Protein AF-A0A2S7XSX7-F1 (afdb_monomer_lite)

pLDDT: mean 82.22, std 13.76, range [31.39, 95.31]

Radius of gyration: 22.22 Å; chains: 1; bounding box: 76×29×59 Å

Organism: NCBI:txid61644

Sequence (148 aa):
MAIVIDDESTNLAINPLDTPTTVFKNDLARRSENRQLLLNWIRSSLKEGIDYGSIPTKRGPSKPSLFKPGAEKICGMLGITVHFPSLKETEQAFLQGLIPEYVMVRCELKNIHGQTLADGVGARSLKQDYGDINKFKMAEKSAILIPY

Secondary structure (DSSP, 8-state):
-------------SSGGGS-HHHHHHHHHHHHHHHHHHHHHHHHH--BTTTEE--EETTEEPPPEE-HHHHHHHHHHTTPEEE-TTHHHHHHHHHTT---SEEEEEEEEE-TTS-EEEEEEEEEEGGGGTT-GGGHHHHHHHHHH-B-

Structure (mmCIF, N/CA/C/O backbone):
data_AF-A0A2S7XSX7-F1
#
_entry.id   AF-A0A2S7XSX7-F1
#
loop_
_atom_site.group_PDB
_atom_site.id
_atom_site.type_symbol
_atom_site.label_atom_id
_atom_site.label_alt_id
_atom_site.label_comp_id
_atom_site.label_asym_id
_atom_site.label_entity_id
_atom_site.label_seq_id
_atom_site.pdbx_PDB_ins_code
_atom_site.Cartn_x
_atom_site.Cartn_y
_atom_site.Cartn_z
_atom_site.occupancy
_atom_site.B_iso_or_equiv
_atom_site.auth_seq_id
_atom_site.auth_comp_id
_atom_site.auth_asym_id
_atom_site.auth_atom_id
_atom_site.pdbx_PDB_model_num
ATOM 1 N N . MET A 1 1 ? 48.267 -3.851 -31.882 1.00 39.88 1 MET A N 1
ATOM 2 C CA . MET A 1 1 ? 47.511 -3.823 -30.616 1.00 39.88 1 MET A CA 1
ATOM 3 C C . MET A 1 1 ? 47.201 -2.369 -30.308 1.00 39.88 1 MET A C 1
ATOM 5 O O . MET A 1 1 ? 48.105 -1.636 -29.943 1.00 39.88 1 MET A O 1
ATOM 9 N N . ALA A 1 2 ? 45.969 -1.942 -30.561 1.00 31.39 2 ALA A N 1
ATOM 10 C CA . ALA A 1 2 ? 45.411 -0.694 -30.054 1.00 31.39 2 ALA A CA 1
ATOM 11 C C . ALA A 1 2 ? 43.935 -1.001 -29.805 1.00 31.39 2 ALA A C 1
ATOM 13 O O . ALA A 1 2 ? 43.183 -1.258 -30.742 1.00 31.39 2 ALA A O 1
ATOM 14 N N . ILE A 1 3 ? 43.593 -1.153 -28.531 1.00 37.28 3 ILE A N 1
ATOM 15 C CA . ILE A 1 3 ? 42.233 -1.405 -28.076 1.00 37.28 3 ILE A CA 1
ATOM 16 C C . ILE A 1 3 ? 41.525 -0.056 -28.149 1.00 37.28 3 ILE A C 1
ATOM 18 O O . ILE A 1 3 ? 41.973 0.907 -27.530 1.00 37.28 3 ILE A O 1
ATOM 22 N N . VAL A 1 4 ? 40.473 0.004 -28.961 1.00 41.69 4 VAL A N 1
ATOM 23 C CA . VAL A 1 4 ? 39.520 1.111 -28.997 1.00 41.69 4 VAL A CA 1
ATOM 24 C C . VAL A 1 4 ? 38.831 1.134 -27.637 1.00 41.69 4 VAL A C 1
ATOM 26 O O . VAL A 1 4 ? 38.149 0.179 -27.272 1.00 41.69 4 VAL A O 1
ATOM 29 N N . ILE A 1 5 ? 39.080 2.185 -26.863 1.00 39.47 5 ILE A N 1
ATOM 30 C CA . ILE A 1 5 ? 38.284 2.509 -25.684 1.00 39.47 5 ILE A CA 1
ATOM 31 C C . ILE A 1 5 ? 37.315 3.581 -26.171 1.00 39.47 5 ILE A C 1
ATOM 33 O O . ILE A 1 5 ? 37.654 4.762 -26.184 1.00 39.47 5 ILE A O 1
ATOM 37 N N . ASP A 1 6 ? 36.159 3.146 -26.672 1.00 38.78 6 ASP A N 1
ATOM 38 C CA . ASP A 1 6 ? 35.027 4.041 -26.887 1.00 38.78 6 ASP A CA 1
ATOM 39 C C . ASP A 1 6 ? 34.529 4.453 -25.500 1.00 38.78 6 ASP A C 1
ATOM 41 O O . ASP A 1 6 ? 33.853 3.701 -24.798 1.00 38.78 6 ASP A O 1
ATOM 45 N N . ASP A 1 7 ? 34.965 5.634 -25.075 1.00 42.84 7 ASP A N 1
ATOM 46 C CA . ASP A 1 7 ? 34.511 6.312 -23.869 1.00 42.84 7 ASP A CA 1
ATOM 47 C C . ASP A 1 7 ? 33.078 6.818 -24.111 1.00 42.84 7 ASP A C 1
ATOM 49 O O . ASP A 1 7 ? 32.836 7.999 -24.374 1.00 42.84 7 ASP A O 1
ATOM 53 N N . GLU A 1 8 ? 32.100 5.904 -24.076 1.00 43.41 8 GLU A N 1
ATOM 54 C CA . GLU A 1 8 ? 30.691 6.247 -23.861 1.00 43.41 8 GLU A CA 1
ATOM 55 C C . GLU A 1 8 ? 30.552 6.757 -22.425 1.00 43.41 8 GLU A C 1
ATOM 57 O O . GLU A 1 8 ? 30.084 6.076 -21.511 1.00 43.41 8 GLU A O 1
ATOM 62 N N . SER A 1 9 ? 31.006 7.994 -22.229 1.00 45.56 9 SER A N 1
ATOM 63 C CA . SER A 1 9 ? 30.703 8.786 -21.052 1.00 45.56 9 SER A CA 1
ATOM 64 C C . SER A 1 9 ? 29.193 8.729 -20.824 1.00 45.56 9 SER A C 1
ATOM 66 O O . SER A 1 9 ? 28.385 9.254 -21.592 1.00 45.56 9 SER A O 1
ATOM 68 N N . THR A 1 10 ? 28.806 8.017 -19.768 1.00 49.22 10 THR A N 1
ATOM 69 C CA . THR A 1 10 ? 27.439 7.908 -19.276 1.00 49.22 10 THR A CA 1
ATOM 70 C C . THR A 1 10 ? 27.001 9.280 -18.786 1.00 49.22 10 THR A C 1
ATOM 72 O O . THR A 1 10 ? 27.025 9.574 -17.591 1.00 49.22 10 THR A O 1
ATOM 75 N N . ASN A 1 11 ? 26.627 10.153 -19.716 1.00 50.50 11 ASN A N 1
ATOM 76 C CA . ASN A 1 11 ? 25.899 11.361 -19.405 1.00 50.50 11 ASN A CA 1
ATOM 77 C C . ASN A 1 11 ? 24.492 10.903 -19.019 1.00 50.50 11 ASN A C 1
ATOM 79 O O . ASN A 1 11 ? 23.621 10.706 -19.867 1.00 50.50 11 ASN A O 1
ATOM 83 N N . LEU A 1 12 ? 24.320 10.594 -17.731 1.00 59.03 12 LEU A N 1
ATOM 84 C CA . LEU A 1 12 ? 23.029 10.319 -17.120 1.00 59.03 12 LEU A CA 1
ATOM 85 C C . LEU A 1 12 ? 22.195 11.584 -17.300 1.00 59.03 12 LEU A C 1
ATOM 87 O O . LEU A 1 12 ? 22.274 12.500 -16.485 1.00 59.03 12 LEU A O 1
ATOM 91 N N . ALA A 1 13 ? 21.458 11.653 -18.409 1.00 60.28 13 ALA A N 1
ATOM 92 C CA . ALA A 1 13 ? 20.582 12.768 -18.705 1.00 60.28 13 ALA A CA 1
ATOM 93 C C . ALA A 1 13 ? 19.671 12.985 -17.493 1.00 60.28 13 ALA A C 1
ATOM 95 O O . ALA A 1 13 ? 18.865 12.122 -17.139 1.00 60.28 13 ALA A O 1
ATOM 96 N N . ILE A 1 14 ? 19.859 14.122 -16.821 1.00 69.44 14 ILE A N 1
ATOM 97 C CA . ILE A 1 14 ? 19.126 14.482 -15.602 1.00 69.44 14 ILE A CA 1
ATOM 98 C C . ILE A 1 14 ? 17.635 14.614 -15.936 1.00 69.44 14 ILE A C 1
ATOM 100 O O . ILE A 1 14 ? 16.778 14.262 -15.124 1.00 69.44 14 ILE A O 1
ATOM 104 N N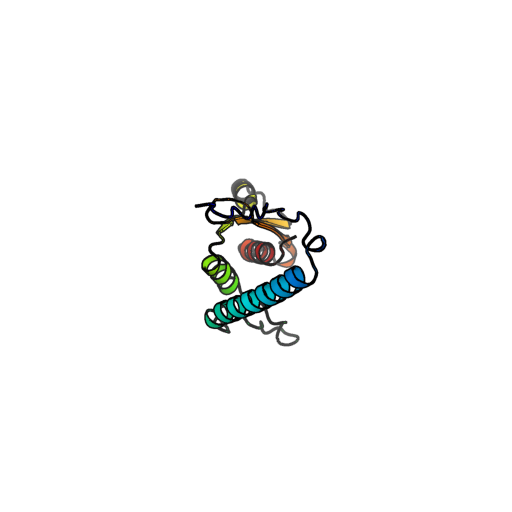 . ASN A 1 15 ? 17.327 15.063 -17.157 1.00 79.06 15 ASN A N 1
ATOM 105 C CA . ASN A 1 15 ? 15.986 15.083 -17.709 1.00 79.06 15 ASN A CA 1
ATOM 106 C C . ASN A 1 15 ? 15.879 14.112 -18.900 1.00 79.06 15 ASN A C 1
ATOM 108 O O . ASN A 1 15 ? 16.689 14.177 -19.827 1.00 79.06 15 ASN A O 1
ATOM 112 N N . PRO A 1 16 ? 14.855 13.240 -18.944 1.00 77.00 16 PRO A N 1
ATOM 113 C CA . PRO A 1 16 ? 14.629 12.355 -20.086 1.00 77.00 16 PRO A CA 1
ATOM 114 C C . PRO A 1 16 ? 14.449 13.092 -21.427 1.00 77.00 16 PRO A C 1
ATOM 116 O O . PRO A 1 16 ? 14.680 12.489 -22.474 1.00 77.00 16 PRO A O 1
ATOM 119 N N . LEU A 1 17 ? 14.070 14.375 -21.418 1.00 85.00 17 LEU A N 1
ATOM 120 C CA . LEU A 1 17 ? 13.907 15.195 -22.625 1.00 85.00 17 LEU A CA 1
ATOM 121 C C . LEU A 1 17 ? 15.225 15.687 -23.238 1.00 85.00 17 LEU A C 1
ATOM 123 O O . LEU A 1 17 ? 15.216 16.118 -24.388 1.00 85.00 17 LEU A O 1
ATOM 127 N N . ASP A 1 18 ? 16.343 15.585 -22.517 1.00 85.81 18 ASP A N 1
ATOM 128 C CA . ASP A 1 18 ? 17.664 15.975 -23.031 1.00 85.81 18 ASP A CA 1
ATOM 129 C C . ASP A 1 18 ? 18.289 14.873 -23.908 1.00 85.81 18 ASP A C 1
ATOM 131 O O . ASP A 1 18 ? 19.342 15.060 -24.519 1.00 85.81 18 ASP A O 1
ATOM 135 N N . THR A 1 19 ? 17.650 13.701 -23.975 1.00 86.25 19 THR A N 1
ATOM 136 C CA . THR A 1 19 ? 18.131 12.564 -24.765 1.00 86.25 19 THR A CA 1
ATOM 137 C C . THR A 1 19 ? 17.742 12.688 -26.245 1.00 86.25 19 THR A C 1
ATOM 139 O O . THR A 1 19 ? 16.679 13.225 -26.570 1.00 86.25 19 THR A O 1
ATOM 142 N N . PRO A 1 20 ? 18.557 12.158 -27.180 1.00 90.00 20 PRO A N 1
ATOM 143 C CA . PRO A 1 20 ? 18.186 12.096 -28.589 1.00 90.00 20 PRO A CA 1
ATOM 144 C C . PRO A 1 20 ? 16.838 11.396 -28.796 1.00 90.00 20 PRO A C 1
ATOM 146 O O . PRO A 1 20 ? 16.531 10.392 -28.151 1.00 90.00 20 PRO A O 1
ATOM 149 N N . THR A 1 21 ? 16.049 11.881 -29.756 1.00 89.31 21 THR A N 1
ATOM 150 C CA . THR A 1 21 ? 14.674 11.407 -30.003 1.00 89.31 21 THR A CA 1
ATOM 151 C C . THR A 1 21 ? 14.579 9.905 -30.283 1.00 89.31 21 THR A C 1
ATOM 153 O O . THR A 1 21 ? 13.578 9.274 -29.943 1.00 89.31 21 THR A O 1
ATOM 156 N N . THR A 1 22 ? 15.621 9.312 -30.867 1.00 88.94 22 THR A N 1
ATOM 157 C CA . THR A 1 22 ? 15.727 7.868 -31.109 1.00 88.94 22 THR A CA 1
ATOM 158 C C . THR A 1 22 ? 15.831 7.076 -29.805 1.00 88.94 22 THR A C 1
ATOM 160 O O . THR A 1 22 ? 15.071 6.127 -29.605 1.00 88.94 22 THR A O 1
ATOM 163 N N . VAL A 1 23 ? 16.713 7.498 -28.894 1.00 88.38 23 VAL A N 1
ATOM 164 C CA . VAL A 1 23 ? 16.896 6.894 -27.565 1.00 88.38 23 VAL A CA 1
ATOM 165 C C . VAL A 1 23 ? 15.627 7.065 -26.737 1.00 88.38 23 VAL A C 1
ATOM 167 O O . VAL A 1 23 ? 15.100 6.084 -26.218 1.00 88.38 23 VAL A O 1
ATOM 170 N N . PHE A 1 24 ? 15.065 8.276 -26.708 1.00 88.69 24 PHE A N 1
ATOM 171 C CA . PHE A 1 24 ? 13.825 8.573 -25.993 1.00 88.69 24 PHE A CA 1
ATOM 172 C C . PHE A 1 24 ? 12.653 7.693 -26.457 1.00 88.69 24 PHE A C 1
ATOM 174 O O . PHE A 1 24 ? 11.922 7.128 -25.640 1.00 88.69 24 PHE A O 1
ATOM 181 N N . LYS A 1 25 ? 12.488 7.514 -27.775 1.00 91.00 25 LYS A N 1
ATOM 182 C CA . LYS A 1 25 ? 11.433 6.664 -28.345 1.00 91.00 25 LYS A CA 1
ATOM 183 C C . LYS A 1 25 ? 11.594 5.196 -27.937 1.00 91.00 25 LYS A C 1
ATOM 185 O O . LYS A 1 25 ? 10.603 4.562 -27.569 1.00 91.00 25 LYS A O 1
ATOM 190 N N . ASN A 1 26 ? 12.817 4.668 -27.974 1.00 90.38 26 ASN A N 1
ATOM 191 C CA . ASN A 1 26 ? 13.103 3.294 -27.553 1.00 90.38 26 ASN A CA 1
ATOM 192 C C . ASN A 1 26 ? 12.835 3.098 -26.054 1.00 90.38 26 ASN A C 1
ATOM 194 O O . ASN A 1 26 ? 12.226 2.108 -25.646 1.00 90.38 26 ASN A O 1
ATOM 198 N N . ASP A 1 27 ? 13.213 4.079 -25.238 1.00 89.25 27 ASP A N 1
ATOM 199 C CA . ASP A 1 27 ? 12.968 4.089 -23.800 1.00 89.25 27 ASP A CA 1
ATOM 200 C C . ASP A 1 27 ? 11.475 4.093 -23.449 1.00 89.25 27 ASP A C 1
ATOM 202 O O . ASP A 1 27 ? 11.051 3.386 -22.527 1.00 89.25 27 ASP A O 1
ATOM 206 N N . LEU A 1 28 ? 10.666 4.867 -24.178 1.00 91.06 28 LEU A N 1
ATOM 207 C CA . LEU A 1 28 ? 9.210 4.867 -24.032 1.00 91.06 28 LEU A CA 1
ATOM 208 C C . LEU A 1 28 ? 8.603 3.515 -24.416 1.00 91.06 28 LEU A C 1
ATOM 210 O O . LEU A 1 28 ? 7.763 2.998 -23.676 1.00 91.06 28 LEU A O 1
ATOM 214 N N . ALA A 1 29 ? 9.042 2.925 -25.531 1.00 92.44 29 ALA A N 1
ATOM 215 C CA . ALA A 1 29 ? 8.572 1.614 -25.973 1.00 92.44 29 ALA A CA 1
ATOM 216 C C . ALA A 1 29 ? 8.865 0.536 -24.917 1.00 92.44 29 ALA A C 1
ATOM 218 O O . ALA A 1 29 ? 7.946 -0.153 -24.471 1.00 92.44 29 ALA A O 1
ATOM 219 N N . ARG A 1 30 ? 10.108 0.484 -24.419 1.00 93.19 30 ARG A N 1
ATOM 220 C CA . ARG A 1 30 ? 10.524 -0.431 -23.346 1.00 93.19 30 ARG A CA 1
ATOM 221 C C . ARG A 1 30 ? 9.702 -0.233 -22.071 1.00 93.19 30 ARG A C 1
ATOM 223 O O . ARG A 1 30 ? 9.254 -1.203 -21.467 1.00 93.19 30 ARG A O 1
ATOM 230 N N . ARG A 1 31 ? 9.477 1.016 -21.638 1.00 92.38 31 ARG A N 1
ATOM 231 C CA . ARG A 1 31 ? 8.646 1.309 -20.451 1.00 92.38 31 ARG A CA 1
ATOM 232 C C . ARG A 1 31 ? 7.202 0.841 -20.637 1.00 92.38 31 ARG A C 1
ATOM 234 O O . ARG A 1 31 ? 6.619 0.307 -19.696 1.00 92.38 31 ARG A O 1
ATOM 241 N N . SER A 1 32 ? 6.639 1.028 -21.829 1.00 93.88 32 SER A N 1
ATOM 242 C CA . SER A 1 32 ? 5.284 0.579 -22.156 1.00 93.88 32 SER A CA 1
ATOM 243 C C . SER A 1 32 ? 5.163 -0.946 -22.089 1.00 93.88 32 SER A C 1
ATOM 245 O O . SER A 1 32 ? 4.261 -1.461 -21.427 1.00 93.88 32 SER A O 1
ATOM 247 N N . GLU A 1 33 ? 6.106 -1.665 -22.700 1.00 95.31 33 GLU A N 1
ATOM 248 C CA . GLU A 1 33 ? 6.144 -3.130 -22.701 1.00 95.31 33 GLU A CA 1
ATOM 249 C C . GLU A 1 33 ? 6.336 -3.695 -21.287 1.00 95.31 33 GLU A C 1
ATOM 251 O O . GLU A 1 33 ? 5.530 -4.507 -20.828 1.00 95.31 33 GLU A O 1
ATOM 256 N N . ASN A 1 34 ? 7.320 -3.183 -20.541 1.00 93.69 34 ASN A N 1
ATOM 257 C CA . ASN A 1 34 ? 7.558 -3.578 -19.151 1.00 93.69 34 ASN A CA 1
ATOM 258 C C . ASN A 1 34 ? 6.318 -3.352 -18.281 1.00 93.69 34 ASN A C 1
ATOM 260 O O . ASN A 1 34 ? 5.945 -4.211 -17.480 1.00 93.69 34 ASN A O 1
ATOM 264 N N . ARG A 1 35 ? 5.641 -2.209 -18.453 1.00 92.56 35 ARG A N 1
ATOM 265 C CA . ARG A 1 35 ? 4.398 -1.913 -17.737 1.00 92.56 35 ARG A CA 1
ATOM 266 C C . ARG A 1 35 ? 3.299 -2.909 -18.096 1.00 92.56 35 ARG A C 1
ATOM 268 O O . ARG A 1 35 ? 2.548 -3.318 -17.215 1.00 92.56 35 ARG A O 1
ATOM 275 N N . GLN A 1 36 ? 3.179 -3.297 -19.361 1.00 94.50 36 GLN A N 1
ATOM 276 C CA . GLN A 1 36 ? 2.164 -4.252 -19.795 1.00 94.50 36 GLN A CA 1
ATOM 277 C C . GLN A 1 36 ? 2.413 -5.650 -19.219 1.00 94.50 36 GLN A C 1
ATOM 279 O O . GLN A 1 36 ? 1.484 -6.254 -18.682 1.00 94.50 36 GLN A O 1
ATOM 284 N N . LEU A 1 37 ? 3.660 -6.125 -19.257 1.00 94.25 37 LEU A N 1
ATOM 285 C CA . LEU A 1 37 ? 4.065 -7.392 -18.642 1.00 94.25 37 LEU A CA 1
ATOM 286 C C . LEU A 1 37 ? 3.783 -7.393 -17.137 1.00 94.25 37 LEU A C 1
ATOM 288 O O . LEU A 1 37 ? 3.149 -8.321 -16.631 1.00 94.25 37 LEU A O 1
ATOM 292 N N . LEU A 1 38 ? 4.162 -6.315 -16.445 1.00 92.19 38 LEU A N 1
ATOM 293 C CA . LEU A 1 38 ? 3.906 -6.151 -15.017 1.00 92.19 38 LEU A CA 1
ATOM 294 C C . LEU A 1 38 ? 2.407 -6.197 -14.697 1.00 92.19 38 LEU A C 1
ATOM 296 O O . LEU A 1 38 ? 1.985 -6.921 -13.798 1.00 92.19 38 LEU A O 1
ATOM 300 N N . LEU A 1 39 ? 1.583 -5.454 -15.440 1.00 92.00 39 LEU A N 1
ATOM 301 C CA . LEU A 1 39 ? 0.136 -5.434 -15.219 1.00 92.00 39 LEU A CA 1
ATOM 302 C C . LEU A 1 39 ? -0.512 -6.793 -15.479 1.00 92.00 39 LEU A C 1
ATOM 304 O O . LEU A 1 39 ? -1.423 -7.175 -14.748 1.00 92.00 39 LEU A O 1
ATOM 308 N N . ASN A 1 40 ? -0.060 -7.519 -16.499 1.00 94.31 40 ASN A N 1
ATOM 309 C CA . ASN A 1 40 ? -0.565 -8.856 -16.792 1.00 94.31 40 ASN A CA 1
ATOM 310 C C . ASN A 1 40 ? -0.212 -9.842 -15.673 1.00 94.31 40 ASN A C 1
ATOM 312 O O . ASN A 1 40 ? -1.078 -10.598 -15.238 1.00 94.31 40 ASN A O 1
ATOM 316 N N . TRP A 1 41 ? 1.018 -9.778 -15.162 1.00 94.06 41 TRP A N 1
ATOM 317 C CA . TRP A 1 41 ? 1.468 -10.600 -14.039 1.00 94.06 41 TRP A CA 1
ATOM 318 C C . TRP A 1 41 ? 0.730 -10.282 -12.728 1.00 94.06 41 TRP A C 1
ATOM 320 O O . TRP A 1 41 ? 0.331 -11.185 -11.991 1.00 94.06 41 TRP A O 1
ATOM 330 N N . ILE A 1 42 ? 0.473 -9.000 -12.453 1.00 93.25 42 ILE A N 1
ATOM 331 C CA . ILE A 1 42 ? -0.342 -8.591 -11.303 1.00 93.25 42 ILE A CA 1
ATOM 332 C C . ILE A 1 42 ? -1.767 -9.128 -11.452 1.00 93.25 42 ILE A C 1
ATOM 334 O O . ILE A 1 42 ? -2.282 -9.772 -10.543 1.00 93.25 42 ILE A O 1
ATOM 338 N N . ARG A 1 43 ? -2.406 -8.911 -12.606 1.00 91.69 43 ARG A N 1
ATOM 339 C CA . ARG A 1 43 ? -3.788 -9.353 -12.849 1.00 91.69 43 ARG A CA 1
ATOM 340 C C . ARG A 1 43 ? -3.950 -10.864 -12.744 1.00 91.69 43 ARG A C 1
ATOM 342 O O . ARG A 1 43 ? -4.946 -11.300 -12.180 1.00 91.69 43 ARG A O 1
ATOM 349 N N . SER A 1 44 ? -2.988 -11.651 -13.230 1.00 93.88 44 SER A N 1
ATOM 350 C CA . SER A 1 44 ? -3.047 -13.116 -13.133 1.00 93.88 44 SER A CA 1
ATOM 351 C C . SER A 1 44 ? -2.955 -13.630 -11.692 1.00 93.88 44 SER A C 1
ATOM 353 O O . SER A 1 44 ? -3.374 -14.751 -11.411 1.00 93.88 44 SER A O 1
ATOM 355 N N . SER A 1 45 ? -2.453 -12.804 -10.772 1.00 93.38 45 SER A N 1
ATOM 356 C CA . SER A 1 45 ? -2.297 -13.131 -9.352 1.00 93.38 45 SER A CA 1
ATOM 357 C C . SER A 1 45 ? -3.475 -12.660 -8.479 1.00 93.38 45 SER A C 1
ATOM 359 O O . SER A 1 45 ? -3.567 -13.032 -7.301 1.00 93.38 45 SER A O 1
ATOM 361 N N . LEU A 1 46 ? -4.389 -11.853 -9.036 1.00 93.75 46 LEU A N 1
ATOM 362 C CA . LEU A 1 46 ? -5.552 -11.294 -8.345 1.00 93.75 46 LEU A CA 1
ATOM 363 C C . LEU A 1 46 ? -6.828 -12.089 -8.654 1.00 93.75 46 LEU A C 1
ATOM 365 O O . LEU A 1 46 ? -7.119 -12.419 -9.801 1.00 93.75 46 LEU A O 1
ATOM 369 N N . LYS A 1 47 ? -7.635 -12.342 -7.625 1.00 93.75 47 LYS A N 1
ATOM 370 C CA . LYS A 1 47 ? -8.915 -13.055 -7.700 1.00 93.75 47 LYS A CA 1
ATOM 371 C C . LYS A 1 47 ? -10.084 -12.092 -7.501 1.00 93.75 47 LYS A C 1
ATOM 373 O O . LYS A 1 47 ? -10.127 -11.364 -6.508 1.00 93.75 47 LYS A O 1
ATOM 378 N N . GLU A 1 48 ? -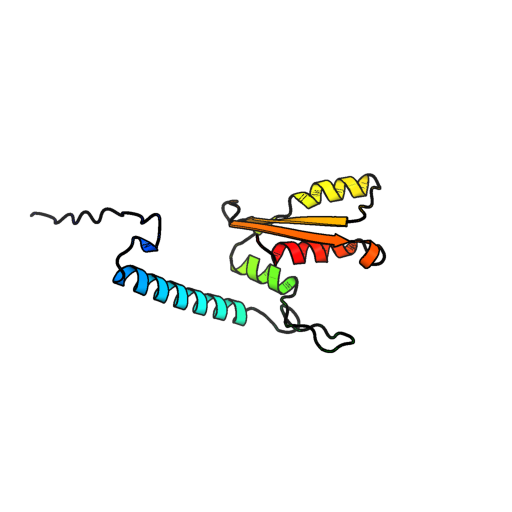11.047 -12.113 -8.418 1.00 92.56 48 GLU A N 1
ATOM 379 C CA . GLU A 1 48 ? -12.290 -11.345 -8.283 1.00 92.56 48 GLU A CA 1
ATOM 380 C C . GLU A 1 48 ? -13.084 -11.803 -7.047 1.00 92.56 48 GLU A C 1
ATOM 382 O O . GLU A 1 48 ? -13.076 -12.979 -6.683 1.00 92.56 48 GLU A O 1
ATOM 387 N N . GLY A 1 49 ? -13.720 -10.862 -6.348 1.00 88.88 49 GLY A N 1
ATOM 388 C CA . GLY A 1 49 ? -14.478 -11.108 -5.118 1.00 88.88 49 GLY A CA 1
ATOM 389 C C . GLY A 1 49 ? -13.620 -11.245 -3.854 1.00 88.88 49 GLY A C 1
ATOM 390 O O . GLY A 1 49 ? -14.132 -11.032 -2.758 1.00 88.88 49 GLY A O 1
ATOM 391 N N . ILE A 1 50 ? -12.319 -11.529 -3.992 1.00 89.25 50 ILE A N 1
ATOM 392 C CA . ILE A 1 50 ? -11.360 -11.584 -2.876 1.00 89.25 50 ILE A CA 1
ATOM 393 C C . ILE A 1 50 ? -10.455 -10.356 -2.898 1.00 89.25 50 ILE A C 1
ATOM 395 O O . ILE A 1 50 ? -10.417 -9.597 -1.935 1.00 89.25 50 ILE A O 1
ATOM 399 N N . ASP A 1 51 ? -9.734 -10.150 -3.997 1.00 90.88 51 ASP A N 1
ATOM 400 C CA . ASP A 1 51 ? -8.705 -9.119 -4.110 1.00 90.88 51 ASP A CA 1
ATOM 401 C C . ASP A 1 51 ? -9.246 -7.821 -4.725 1.00 90.88 51 ASP A C 1
ATOM 403 O O . ASP A 1 51 ? -8.779 -6.733 -4.390 1.00 90.88 51 ASP A O 1
ATOM 407 N N . TYR A 1 52 ? -10.242 -7.913 -5.607 1.00 90.94 52 TYR A N 1
ATOM 408 C CA . TYR A 1 52 ? -10.894 -6.767 -6.241 1.00 90.94 52 TYR A CA 1
ATOM 409 C C . TYR A 1 52 ? -12.355 -7.068 -6.580 1.00 90.94 52 TYR A C 1
ATOM 411 O O . TYR A 1 52 ? -12.757 -8.226 -6.682 1.00 90.94 52 TYR A O 1
ATOM 419 N N . GLY A 1 53 ? -13.144 -6.016 -6.784 1.00 90.00 53 GLY A N 1
ATOM 420 C CA . GLY A 1 53 ? -14.522 -6.138 -7.247 1.00 90.00 53 GLY A CA 1
ATOM 421 C C . GLY A 1 53 ? -15.345 -4.874 -7.029 1.00 90.00 53 GLY A C 1
ATOM 422 O O . GLY A 1 53 ? -14.829 -3.810 -6.667 1.00 90.00 53 GLY A O 1
ATOM 423 N N . SER A 1 54 ? -16.651 -5.012 -7.235 1.00 90.12 54 SER A N 1
ATOM 424 C CA . SER A 1 54 ? -17.644 -3.971 -6.975 1.00 90.12 54 SER A CA 1
ATOM 425 C C . SER A 1 54 ? -18.500 -4.352 -5.776 1.00 90.12 54 SER A C 1
ATOM 427 O O . SER A 1 54 ? -19.034 -5.455 -5.700 1.00 90.12 54 SER A O 1
ATOM 429 N N . ILE A 1 55 ? -18.644 -3.425 -4.834 1.00 84.44 55 ILE A N 1
ATOM 430 C CA . ILE A 1 55 ? -19.465 -3.629 -3.643 1.00 84.44 55 ILE A CA 1
ATOM 431 C C . ILE A 1 55 ? -20.920 -3.313 -4.019 1.00 84.44 55 ILE A C 1
ATOM 433 O O . ILE A 1 55 ? -21.175 -2.243 -4.584 1.00 84.44 55 ILE A O 1
ATOM 437 N N . PRO A 1 56 ? -21.889 -4.195 -3.723 1.00 84.00 56 PRO A N 1
ATOM 438 C CA . PRO A 1 56 ? -23.294 -3.897 -3.955 1.00 84.00 56 PRO A CA 1
ATOM 439 C C . PRO A 1 56 ? -23.742 -2.770 -3.019 1.00 84.00 56 PRO A C 1
ATOM 441 O O . PRO A 1 56 ? -23.607 -2.862 -1.799 1.00 84.00 56 PRO A O 1
ATOM 444 N N . THR A 1 57 ? -24.280 -1.690 -3.586 1.00 84.88 57 THR A N 1
ATOM 445 C CA . THR A 1 57 ? -24.859 -0.584 -2.813 1.00 84.88 57 THR A CA 1
ATOM 446 C C . THR A 1 57 ? -26.348 -0.446 -3.113 1.00 84.88 57 THR A C 1
ATOM 448 O O . THR A 1 57 ? -26.836 -0.923 -4.137 1.00 84.88 57 THR A O 1
ATOM 451 N N . LYS A 1 58 ? -27.081 0.281 -2.258 1.00 83.25 58 LYS A N 1
ATOM 452 C CA . LYS A 1 58 ? -28.511 0.582 -2.468 1.00 83.25 58 LYS A CA 1
ATOM 453 C C . LYS A 1 58 ? -28.804 1.302 -3.796 1.00 83.25 58 LYS A C 1
ATOM 455 O O . LYS A 1 58 ? -29.947 1.322 -4.227 1.00 83.25 58 LYS A O 1
ATOM 460 N N . ARG A 1 59 ? -27.791 1.913 -4.423 1.00 84.88 59 ARG A N 1
ATOM 461 C CA . ARG A 1 59 ? -27.890 2.660 -5.689 1.00 84.88 59 ARG A CA 1
ATOM 462 C C . ARG A 1 59 ? -27.312 1.890 -6.887 1.00 84.88 59 ARG A C 1
ATOM 464 O O . ARG A 1 59 ? -27.112 2.484 -7.939 1.00 84.88 59 ARG A O 1
ATOM 471 N N . GLY A 1 60 ? -27.017 0.598 -6.722 1.00 85.25 60 GLY A N 1
ATOM 472 C CA . GLY A 1 60 ? -26.337 -0.235 -7.716 1.00 85.25 60 GLY A CA 1
ATOM 473 C C . GLY A 1 60 ? -24.905 -0.611 -7.311 1.00 85.25 60 GLY A C 1
ATOM 474 O O . GLY A 1 60 ? -24.431 -0.209 -6.241 1.00 85.25 60 GLY A O 1
ATOM 475 N N . PRO A 1 61 ? -24.207 -1.423 -8.121 1.00 83.25 61 PRO A N 1
ATOM 476 C CA . PRO A 1 61 ? -22.826 -1.808 -7.848 1.00 83.25 61 PRO A CA 1
ATOM 477 C C . PRO A 1 61 ? -21.904 -0.582 -7.839 1.00 83.25 61 PRO A C 1
ATOM 479 O O . PRO A 1 61 ? -22.034 0.324 -8.664 1.00 83.25 61 PRO A O 1
ATOM 482 N N . SER A 1 62 ? -20.965 -0.542 -6.893 1.00 84.38 62 SER A N 1
ATOM 483 C CA . SER A 1 62 ? -19.948 0.507 -6.845 1.00 84.38 62 SER A CA 1
ATOM 484 C C . SER A 1 62 ? -19.037 0.456 -8.073 1.00 84.38 62 SER A C 1
ATOM 486 O O . SER A 1 62 ? -18.940 -0.563 -8.765 1.00 84.38 62 SER A O 1
A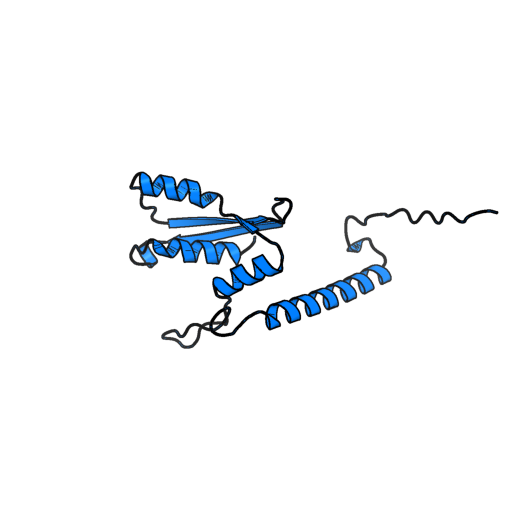TOM 488 N N . LYS A 1 63 ? -18.267 1.530 -8.285 1.00 85.81 63 LYS A N 1
ATOM 489 C CA . LYS A 1 63 ? -17.111 1.470 -9.188 1.00 85.81 63 LYS A CA 1
ATOM 490 C C . LYS A 1 63 ? -16.197 0.298 -8.778 1.00 85.81 63 LYS A C 1
ATOM 492 O O . LYS A 1 63 ? -16.062 0.066 -7.567 1.00 85.81 63 LYS A O 1
ATOM 497 N N . PRO A 1 64 ? -15.591 -0.420 -9.742 1.00 86.19 64 PRO A N 1
ATOM 498 C CA . PRO A 1 64 ? -14.614 -1.459 -9.445 1.00 86.19 64 PRO A CA 1
ATOM 499 C C . PRO A 1 64 ? -13.506 -0.902 -8.559 1.00 86.19 64 PRO A C 1
ATOM 501 O O . PRO A 1 64 ? -12.988 0.188 -8.806 1.00 86.19 64 PRO A O 1
ATOM 504 N N . SER A 1 65 ? -13.169 -1.633 -7.506 1.00 85.31 65 SER A N 1
ATOM 505 C CA . SER A 1 65 ? -12.208 -1.189 -6.505 1.00 85.31 65 SER A CA 1
ATOM 506 C C . SER A 1 65 ? -11.309 -2.334 -6.068 1.00 85.31 65 SER A C 1
ATOM 508 O O . SER A 1 65 ? -11.722 -3.493 -6.027 1.00 85.31 65 SER A O 1
ATOM 510 N N . LEU A 1 66 ? -10.070 -1.993 -5.721 1.00 87.06 66 LEU A N 1
ATOM 511 C CA . LEU A 1 66 ? -9.156 -2.922 -5.079 1.00 87.06 66 LEU A CA 1
ATOM 512 C C . LEU A 1 66 ? -9.568 -3.093 -3.612 1.00 87.06 66 LEU A C 1
ATOM 514 O O . LEU A 1 66 ? -9.862 -2.122 -2.898 1.00 87.06 66 LEU A O 1
ATOM 518 N N . PHE A 1 67 ? -9.626 -4.334 -3.149 1.00 87.75 67 PHE A N 1
ATOM 519 C CA . PHE A 1 67 ? -9.886 -4.650 -1.751 1.00 87.75 67 PHE A CA 1
ATOM 520 C C . PHE A 1 67 ? -8.574 -4.644 -0.958 1.00 87.75 67 PHE A C 1
ATOM 522 O O . PHE A 1 67 ? -7.489 -4.636 -1.534 1.00 87.75 67 PHE A O 1
ATOM 529 N N . LYS A 1 68 ? -8.668 -4.599 0.378 1.00 83.25 68 LYS A N 1
ATOM 530 C CA . LYS A 1 68 ? -7.491 -4.630 1.265 1.00 83.25 68 LYS A CA 1
ATOM 531 C C . LYS A 1 68 ? -6.542 -5.807 0.950 1.00 83.25 68 LYS A C 1
ATOM 533 O O . LYS A 1 68 ? -5.378 -5.521 0.685 1.00 83.25 68 LYS A O 1
ATOM 538 N N . PRO A 1 69 ? -7.013 -7.068 0.849 1.00 88.94 69 PRO A N 1
ATOM 539 C CA . PRO A 1 69 ? -6.138 -8.191 0.485 1.00 88.94 69 PRO A CA 1
ATOM 540 C C . PRO A 1 69 ? -5.480 -8.029 -0.893 1.00 88.94 69 PRO A C 1
ATOM 542 O O . PRO A 1 69 ? -4.325 -8.406 -1.062 1.00 88.94 69 PRO A O 1
ATOM 545 N N . GLY A 1 70 ? -6.166 -7.414 -1.864 1.00 90.19 70 GLY A N 1
ATOM 546 C CA . GLY A 1 70 ? -5.582 -7.135 -3.176 1.00 90.19 70 GLY A CA 1
ATOM 547 C C . GLY A 1 70 ? -4.457 -6.104 -3.116 1.00 90.19 70 GLY A C 1
ATOM 548 O O . GLY A 1 70 ? -3.413 -6.308 -3.726 1.00 90.19 70 GLY A O 1
ATOM 549 N N . ALA A 1 71 ? -4.638 -5.024 -2.351 1.00 86.56 71 ALA A N 1
ATOM 550 C CA . ALA A 1 71 ? -3.601 -4.010 -2.147 1.00 86.56 71 ALA A CA 1
ATOM 551 C C . ALA A 1 71 ? -2.364 -4.597 -1.452 1.00 86.56 71 ALA A C 1
ATOM 553 O O . ALA A 1 71 ? -1.249 -4.431 -1.940 1.00 86.56 71 ALA A O 1
ATOM 554 N N . GLU A 1 72 ? -2.567 -5.351 -0.371 1.00 87.62 72 GLU A N 1
ATOM 555 C CA . GLU A 1 72 ? -1.486 -6.011 0.371 1.00 87.62 72 GLU A CA 1
ATOM 556 C C . GLU A 1 72 ? -0.741 -7.036 -0.493 1.00 87.62 72 GLU A C 1
ATOM 558 O O . GLU A 1 72 ? 0.490 -7.084 -0.479 1.00 87.62 72 GLU A O 1
ATOM 563 N N . LYS A 1 73 ? -1.468 -7.807 -1.310 1.00 91.19 73 LYS A N 1
ATOM 564 C CA . LYS A 1 73 ? -0.870 -8.760 -2.249 1.00 91.19 73 LYS A CA 1
ATOM 565 C C . LYS A 1 73 ? 0.008 -8.064 -3.287 1.00 91.19 73 LYS A C 1
ATOM 567 O O . LYS A 1 73 ? 1.117 -8.530 -3.530 1.00 91.19 73 LYS A O 1
ATOM 572 N N . ILE A 1 74 ? -0.447 -6.952 -3.872 1.00 91.06 74 ILE A N 1
ATOM 573 C CA . ILE A 1 74 ? 0.355 -6.181 -4.836 1.00 91.06 74 ILE A CA 1
ATOM 574 C C . ILE A 1 74 ? 1.626 -5.644 -4.173 1.00 91.06 74 ILE A C 1
ATOM 576 O O . ILE A 1 74 ? 2.704 -5.780 -4.747 1.00 91.06 74 ILE A O 1
ATOM 580 N N . CYS A 1 75 ? 1.529 -5.084 -2.963 1.00 88.81 75 CYS A N 1
ATOM 581 C CA . CYS A 1 75 ? 2.706 -4.635 -2.216 1.00 88.81 75 CYS A CA 1
ATOM 582 C C . CYS A 1 75 ? 3.706 -5.783 -2.002 1.00 88.81 75 CYS A C 1
ATOM 584 O O . CYS A 1 75 ? 4.890 -5.620 -2.296 1.00 88.81 75 CYS A O 1
ATOM 586 N N . GLY A 1 76 ? 3.227 -6.966 -1.599 1.00 89.88 76 GLY A N 1
ATOM 587 C CA . GLY A 1 76 ? 4.061 -8.160 -1.445 1.00 89.88 76 GLY A CA 1
ATOM 588 C C . GLY A 1 76 ? 4.715 -8.623 -2.752 1.00 89.88 76 GLY A C 1
ATOM 589 O O . GLY A 1 76 ? 5.906 -8.917 -2.769 1.00 89.88 76 GLY A O 1
ATOM 590 N N . MET A 1 77 ? 3.971 -8.625 -3.863 1.00 91.19 77 MET A N 1
ATOM 591 C CA . MET A 1 77 ? 4.494 -8.974 -5.191 1.00 91.19 77 MET A CA 1
ATOM 592 C C . MET A 1 77 ? 5.597 -8.019 -5.662 1.00 91.19 77 MET A C 1
ATOM 594 O O . MET A 1 77 ? 6.531 -8.444 -6.334 1.00 91.19 77 MET A O 1
ATOM 598 N N . LEU A 1 78 ? 5.502 -6.736 -5.308 1.00 89.69 78 LEU A N 1
ATOM 599 C CA . LEU A 1 78 ? 6.480 -5.712 -5.683 1.00 89.69 78 LEU A CA 1
ATOM 600 C C . LEU A 1 78 ? 7.656 -5.596 -4.697 1.00 89.69 78 LEU A C 1
ATOM 602 O O . LEU A 1 78 ? 8.536 -4.764 -4.909 1.00 89.69 78 LEU A O 1
ATOM 606 N N . GLY A 1 79 ? 7.682 -6.387 -3.618 1.00 89.62 79 GLY A N 1
ATOM 607 C CA . GLY A 1 79 ? 8.701 -6.265 -2.570 1.00 89.62 79 GLY A CA 1
ATOM 608 C C . GLY A 1 79 ? 8.632 -4.933 -1.813 1.00 89.62 79 GLY A C 1
ATOM 609 O O . GLY A 1 79 ? 9.647 -4.444 -1.315 1.00 89.62 79 GLY A O 1
ATOM 610 N N . ILE A 1 80 ? 7.445 -4.324 -1.756 1.00 90.81 80 ILE A N 1
ATOM 611 C CA . ILE A 1 80 ? 7.191 -3.053 -1.081 1.00 90.81 80 ILE A CA 1
ATOM 612 C C . ILE A 1 80 ? 6.587 -3.345 0.288 1.00 90.81 80 ILE A C 1
ATOM 614 O O . ILE A 1 80 ? 5.570 -4.028 0.406 1.00 90.81 80 ILE A O 1
ATOM 618 N N . THR A 1 81 ? 7.188 -2.780 1.328 1.00 90.25 81 THR A N 1
ATOM 619 C CA . THR A 1 81 ? 6.663 -2.846 2.692 1.00 90.25 81 THR A CA 1
ATOM 620 C C . THR A 1 81 ? 5.840 -1.602 2.990 1.00 90.25 81 THR A C 1
ATOM 622 O O . THR A 1 81 ? 6.279 -0.483 2.732 1.00 90.25 81 THR A O 1
ATOM 625 N N . VAL A 1 82 ? 4.655 -1.792 3.563 1.00 88.62 82 VAL A N 1
ATOM 626 C CA . VAL A 1 82 ? 3.790 -0.697 4.011 1.00 88.62 82 VAL A CA 1
ATOM 627 C C . VAL A 1 82 ? 4.126 -0.355 5.460 1.00 88.62 82 VAL A C 1
ATOM 629 O O . VAL A 1 82 ? 4.106 -1.229 6.326 1.00 88.62 82 VAL A O 1
ATOM 632 N N . HIS A 1 83 ? 4.425 0.911 5.735 1.00 90.12 83 HIS A N 1
ATOM 633 C CA . HIS A 1 83 ? 4.724 1.410 7.072 1.00 90.12 83 HIS A CA 1
ATOM 634 C C . HIS A 1 83 ? 3.770 2.546 7.453 1.00 90.12 83 HIS A C 1
ATOM 636 O O . HIS A 1 83 ? 3.544 3.458 6.665 1.00 90.12 83 HIS A O 1
ATOM 642 N N . PHE A 1 84 ? 3.226 2.509 8.669 1.00 90.12 84 PHE A N 1
ATOM 643 C CA . PHE A 1 84 ? 2.281 3.516 9.158 1.00 90.12 84 PHE A CA 1
ATOM 644 C C . PHE A 1 84 ? 2.831 4.213 10.410 1.00 90.12 84 PHE A C 1
ATOM 646 O O . PHE A 1 84 ? 2.528 3.789 11.530 1.00 90.12 84 PHE A O 1
ATOM 653 N N . PRO A 1 85 ? 3.645 5.272 10.261 1.00 88.50 85 PRO A N 1
ATOM 654 C CA . PRO A 1 85 ? 4.302 5.913 11.402 1.00 88.50 85 PRO A CA 1
ATOM 655 C C . PRO A 1 85 ? 3.307 6.506 12.415 1.00 88.50 85 PRO A C 1
ATOM 657 O O . PRO A 1 85 ? 3.549 6.452 13.618 1.00 88.50 85 PRO A O 1
ATOM 660 N N . SER A 1 86 ? 2.150 6.992 11.953 1.00 84.94 86 SER A N 1
ATOM 661 C CA . SER A 1 86 ? 1.144 7.655 12.797 1.00 84.94 86 SER A CA 1
ATOM 662 C C . SER A 1 86 ? 0.321 6.701 13.681 1.00 84.94 86 SER A C 1
ATOM 664 O O . SER A 1 86 ? -0.443 7.153 14.538 1.00 84.94 86 SER A O 1
ATOM 666 N N . LEU A 1 87 ? 0.434 5.377 13.494 1.00 83.50 87 LEU A N 1
ATOM 667 C CA . LEU A 1 87 ? -0.324 4.410 14.301 1.00 83.50 87 LEU A CA 1
ATOM 668 C C . LEU A 1 87 ? 0.127 4.399 15.762 1.00 83.50 87 LEU A C 1
ATOM 670 O O . LEU A 1 87 ? -0.710 4.272 16.649 1.00 83.50 87 LEU A O 1
ATOM 674 N N . LYS A 1 88 ? 1.425 4.582 16.021 1.00 85.50 88 LYS A N 1
ATOM 675 C CA . LYS A 1 88 ? 1.976 4.535 17.382 1.00 85.50 88 LYS A CA 1
ATOM 676 C C . LYS A 1 88 ? 1.409 5.644 18.273 1.00 85.50 88 LYS A C 1
ATOM 678 O O . LYS A 1 88 ? 1.043 5.404 19.418 1.00 85.50 88 LYS A O 1
ATOM 683 N N . GLU A 1 89 ? 1.321 6.855 17.737 1.00 83.69 89 GLU A N 1
ATOM 684 C CA . GLU A 1 89 ? 0.764 8.021 18.437 1.00 83.69 89 GLU A CA 1
ATOM 685 C C . GLU A 1 89 ? -0.733 7.840 18.696 1.00 83.69 89 GLU A C 1
ATOM 687 O O . GLU A 1 89 ? -1.236 8.141 19.778 1.00 83.69 89 GLU A O 1
ATOM 692 N N . THR A 1 90 ? -1.434 7.269 17.717 1.00 80.31 90 THR A N 1
ATOM 693 C CA . THR A 1 90 ? -2.851 6.941 17.843 1.00 80.31 90 THR A CA 1
ATOM 694 C C . THR A 1 90 ? -3.091 5.904 18.946 1.00 80.31 90 THR A C 1
ATOM 696 O O . THR A 1 90 ? -3.981 6.075 19.777 1.00 80.31 90 THR A O 1
ATOM 699 N N . GLU A 1 91 ? -2.306 4.827 18.974 1.00 83.38 91 GLU A N 1
ATOM 700 C CA . GLU A 1 91 ? -2.405 3.783 19.996 1.00 83.38 91 GLU A CA 1
ATOM 701 C C . GLU A 1 91 ? -2.211 4.366 21.402 1.00 83.38 91 GLU A C 1
ATOM 703 O O . GLU A 1 91 ? -2.997 4.089 22.309 1.00 83.38 91 GLU A O 1
ATOM 708 N N . GLN A 1 92 ? -1.222 5.248 21.569 1.00 85.75 92 GLN A N 1
ATOM 709 C CA . GLN A 1 92 ? -0.993 5.947 22.832 1.00 85.75 92 GLN A CA 1
ATOM 710 C C . GLN A 1 92 ? -2.175 6.836 23.239 1.00 85.75 92 GLN A C 1
ATOM 712 O O . GLN A 1 92 ? -2.553 6.830 24.411 1.00 85.75 92 GLN A O 1
ATOM 717 N N . ALA A 1 93 ? -2.788 7.558 22.298 1.00 82.56 93 ALA A N 1
ATOM 718 C CA . ALA A 1 93 ? -3.976 8.366 22.571 1.00 82.56 93 ALA A CA 1
ATOM 719 C C . ALA A 1 93 ? -5.154 7.500 23.056 1.00 82.56 93 ALA A C 1
ATOM 721 O O . ALA A 1 93 ? -5.809 7.842 24.043 1.00 82.56 93 ALA A O 1
ATOM 722 N N . PHE A 1 94 ? -5.370 6.333 22.441 1.00 81.94 94 PHE A N 1
ATOM 723 C CA . PHE A 1 94 ? -6.413 5.403 22.875 1.00 81.94 94 PHE A CA 1
ATOM 724 C C . PHE A 1 94 ? -6.172 4.844 24.278 1.00 81.94 94 PHE A C 1
ATOM 726 O O . PHE A 1 94 ? -7.111 4.774 25.070 1.00 81.94 94 PHE A O 1
ATOM 733 N N . LEU A 1 95 ? -4.926 4.500 24.618 1.00 86.06 95 LEU A N 1
ATOM 734 C CA . LEU A 1 95 ? -4.565 4.053 25.970 1.00 86.06 95 LEU A CA 1
ATOM 735 C C . LEU A 1 95 ? -4.812 5.134 27.035 1.00 86.06 95 LEU A C 1
ATOM 737 O O . LEU A 1 95 ? -5.082 4.810 28.188 1.00 86.06 95 LEU A O 1
ATOM 741 N N . GLN A 1 96 ? -4.757 6.409 26.650 1.00 88.62 96 GLN A N 1
ATOM 742 C CA . GLN A 1 96 ? -5.054 7.555 27.516 1.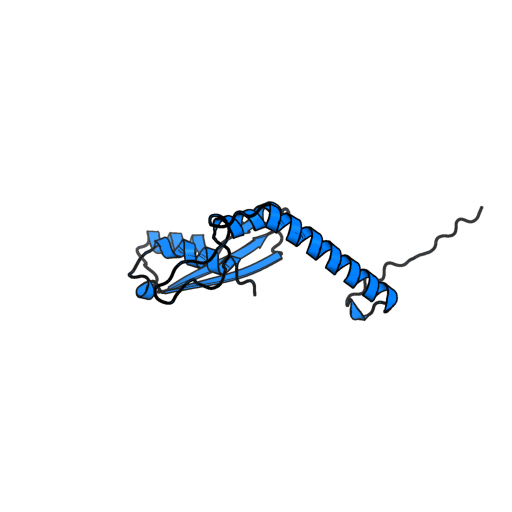00 88.62 96 GLN A CA 1
ATOM 743 C C . GLN A 1 96 ? -6.555 7.897 27.576 1.00 88.62 96 GLN A C 1
ATOM 745 O O . GLN A 1 96 ? -6.941 8.851 28.248 1.00 88.62 96 GLN A O 1
ATOM 750 N N . GLY A 1 97 ? -7.413 7.140 26.882 1.00 83.19 97 GLY A N 1
ATOM 751 C CA . GLY A 1 97 ? -8.855 7.390 26.817 1.00 83.19 97 GLY A CA 1
ATOM 752 C C . GLY A 1 97 ? -9.253 8.534 25.879 1.00 83.19 97 GLY A C 1
ATOM 753 O O . GLY A 1 97 ? -10.411 8.954 25.882 1.00 83.19 97 GLY A O 1
ATOM 754 N N . LEU A 1 98 ? -8.325 9.039 25.060 1.00 82.31 98 LEU A N 1
ATOM 755 C CA . LEU A 1 98 ? -8.608 10.052 24.050 1.00 82.31 98 LEU A CA 1
ATOM 756 C C . LEU A 1 98 ? -9.182 9.361 22.811 1.00 82.31 98 LEU A C 1
ATOM 758 O O . LEU A 1 98 ? -8.472 8.666 22.086 1.00 82.31 98 LEU A O 1
ATOM 762 N N . ILE A 1 99 ? -10.477 9.554 22.559 1.00 75.88 99 ILE A N 1
ATOM 763 C CA . ILE A 1 99 ? -11.131 9.085 21.333 1.00 75.88 99 ILE A CA 1
ATOM 764 C C . ILE A 1 99 ? -11.154 10.257 20.346 1.00 75.88 99 ILE A C 1
ATOM 766 O O . ILE A 1 99 ? -11.918 11.205 20.551 1.00 75.88 99 ILE A O 1
ATOM 770 N N . PRO A 1 100 ? -10.319 10.243 19.294 1.00 74.56 100 PRO A N 1
ATOM 771 C CA . PRO A 1 100 ? -10.240 11.362 18.371 1.00 74.56 100 PRO A CA 1
ATOM 772 C C . PRO A 1 100 ? -11.485 11.413 17.479 1.00 74.56 100 PRO A C 1
ATOM 774 O O . PRO A 1 100 ? -11.941 10.395 16.973 1.00 74.56 100 PRO A O 1
ATOM 777 N N . GLU A 1 101 ? -12.029 12.605 17.230 1.00 81.31 101 GLU A N 1
ATOM 778 C CA . GLU A 1 101 ? -13.170 12.775 16.312 1.00 81.31 101 GLU A CA 1
ATOM 779 C C . GLU A 1 101 ? -12.820 12.366 14.868 1.00 81.31 101 GLU A C 1
ATOM 781 O O . GLU A 1 101 ? -13.669 11.861 14.121 1.00 81.31 101 GLU A O 1
ATOM 786 N N . TYR A 1 102 ? -11.554 12.562 14.496 1.00 81.50 102 TYR A N 1
ATOM 787 C CA . TYR A 1 102 ? -11.001 12.241 13.191 1.00 81.50 102 TYR A CA 1
ATOM 788 C C . TYR A 1 102 ? -9.824 11.291 13.326 1.00 81.50 102 TYR A C 1
ATOM 790 O O . TYR A 1 102 ? -8.952 11.449 14.173 1.00 81.50 102 TYR A O 1
ATOM 798 N N . VAL A 1 103 ? -9.782 10.333 12.417 1.00 82.31 103 VAL A N 1
ATOM 799 C CA . VAL A 1 103 ? -8.693 9.390 12.252 1.00 82.31 103 VAL A CA 1
ATOM 800 C C . VAL A 1 103 ? -7.907 9.808 11.028 1.00 82.31 103 VAL A C 1
ATOM 802 O O . VAL A 1 103 ? -8.473 9.842 9.940 1.00 82.31 103 VAL A O 1
ATOM 805 N N . MET A 1 104 ? -6.620 10.096 11.194 1.00 85.31 104 MET A N 1
ATOM 806 C CA . MET A 1 104 ? -5.697 10.367 10.097 1.00 85.31 104 MET A CA 1
ATOM 807 C C . MET A 1 104 ? -4.538 9.381 10.177 1.00 85.31 104 MET A C 1
ATOM 809 O O . MET A 1 104 ? -3.916 9.220 11.223 1.00 85.31 104 MET A O 1
ATOM 813 N N . VAL A 1 105 ? -4.270 8.697 9.072 1.00 88.44 105 VAL A N 1
ATOM 814 C CA . VAL A 1 105 ? -3.219 7.691 8.971 1.00 88.44 105 VAL A CA 1
ATOM 815 C C . VAL A 1 105 ? -2.291 8.080 7.835 1.00 88.44 105 VAL A C 1
ATOM 817 O O . VAL A 1 105 ? -2.733 8.196 6.692 1.00 88.44 105 VAL A O 1
ATOM 820 N N . ARG A 1 106 ? -1.007 8.262 8.148 1.00 89.31 106 ARG A N 1
ATOM 821 C CA . ARG A 1 106 ? 0.049 8.400 7.146 1.00 89.31 106 ARG A CA 1
ATOM 822 C C . ARG A 1 106 ? 0.609 7.025 6.814 1.00 89.31 106 ARG A C 1
ATOM 824 O O . ARG A 1 106 ? 0.848 6.222 7.710 1.00 89.31 106 ARG A O 1
ATOM 831 N N . CYS A 1 107 ? 0.819 6.783 5.532 1.00 90.81 107 CYS A N 1
ATOM 832 C CA . CYS A 1 107 ? 1.411 5.586 4.967 1.00 90.81 107 CYS A CA 1
ATOM 833 C C . CYS A 1 107 ? 2.727 5.953 4.282 1.00 90.81 107 CYS A C 1
ATOM 835 O O . CYS A 1 107 ? 2.798 6.944 3.564 1.00 90.81 107 CYS A O 1
ATOM 837 N N . GLU A 1 108 ? 3.746 5.128 4.475 1.00 91.69 108 GLU A N 1
ATOM 838 C CA . GLU A 1 108 ? 5.025 5.164 3.775 1.00 91.69 108 GLU A CA 1
ATOM 839 C C . GLU A 1 108 ? 5.228 3.808 3.096 1.00 91.69 108 GLU A C 1
ATOM 841 O O . GLU A 1 108 ? 5.208 2.763 3.750 1.00 91.69 108 GLU A O 1
ATOM 846 N N . LEU A 1 109 ? 5.425 3.813 1.782 1.00 90.12 109 LEU A N 1
ATOM 847 C CA . LEU A 1 109 ? 5.794 2.632 1.012 1.00 90.12 109 LEU A CA 1
ATOM 848 C C . LEU A 1 109 ? 7.315 2.550 0.956 1.00 90.12 109 LEU A C 1
ATOM 850 O O . LEU A 1 109 ? 7.959 3.416 0.370 1.00 90.12 109 LEU A O 1
ATOM 854 N N . LYS A 1 110 ? 7.895 1.520 1.569 1.00 91.19 110 LYS A N 1
ATOM 855 C CA . LYS A 1 110 ? 9.347 1.333 1.663 1.00 91.19 110 LYS A CA 1
ATOM 856 C C . LYS A 1 110 ? 9.811 0.183 0.787 1.00 91.19 110 LYS A C 1
ATOM 858 O O . LYS A 1 110 ? 9.135 -0.841 0.690 1.00 91.19 110 LYS A O 1
ATOM 863 N N . ASN A 1 111 ? 10.972 0.337 0.163 1.00 90.12 111 ASN A N 1
ATOM 864 C CA . ASN A 1 111 ? 11.634 -0.775 -0.512 1.00 90.12 111 ASN A CA 1
ATOM 865 C C . ASN A 1 111 ? 12.311 -1.720 0.499 1.00 90.12 111 ASN A C 1
ATOM 867 O O . ASN A 1 111 ? 12.364 -1.448 1.700 1.00 90.12 111 ASN A O 1
ATOM 871 N N . ILE A 1 112 ? 12.886 -2.814 -0.004 1.00 87.94 112 ILE A N 1
ATOM 872 C CA . ILE A 1 112 ? 13.652 -3.783 0.798 1.00 87.94 112 ILE A CA 1
ATOM 873 C C . ILE A 1 112 ? 14.871 -3.174 1.516 1.00 87.94 112 ILE A C 1
ATOM 875 O O . ILE A 1 112 ? 15.353 -3.737 2.492 1.00 87.94 112 ILE A O 1
ATOM 879 N N . HIS A 1 113 ? 15.362 -2.023 1.050 1.00 89.00 113 HIS A N 1
ATOM 880 C CA . HIS A 1 113 ? 16.481 -1.287 1.642 1.00 89.00 113 HIS A CA 1
ATOM 881 C C . HIS A 1 113 ? 16.021 -0.228 2.661 1.00 89.00 113 HIS A C 1
ATOM 883 O O . HIS A 1 113 ? 16.845 0.521 3.179 1.00 89.00 113 HIS A O 1
ATOM 889 N N . GLY A 1 114 ? 14.717 -0.139 2.947 1.00 86.75 114 GLY A N 1
ATOM 890 C CA . GLY A 1 114 ? 14.142 0.820 3.893 1.00 86.75 114 GLY A CA 1
ATOM 891 C C . GLY A 1 114 ? 13.970 2.244 3.353 1.00 86.75 114 GLY A C 1
ATOM 892 O O . GLY A 1 114 ? 13.552 3.122 4.105 1.00 86.75 114 GLY A O 1
ATOM 893 N N . GLN A 1 115 ? 14.251 2.490 2.071 1.00 89.75 115 GLN A N 1
ATOM 894 C CA . GLN A 1 115 ? 14.031 3.791 1.437 1.00 89.75 115 GLN A CA 1
ATOM 895 C C . GLN A 1 115 ? 12.543 3.984 1.140 1.00 89.75 115 GLN A C 1
ATOM 897 O O . GLN A 1 115 ? 11.899 3.096 0.574 1.00 89.75 115 GLN A O 1
ATOM 902 N N . THR A 1 116 ? 12.006 5.152 1.490 1.00 89.31 116 THR A N 1
ATOM 903 C CA . THR A 1 116 ? 10.624 5.530 1.179 1.00 89.31 116 THR A CA 1
ATOM 904 C C . THR A 1 116 ? 10.497 5.836 -0.313 1.00 89.31 116 THR A C 1
ATOM 906 O O . THR A 1 116 ? 11.114 6.771 -0.814 1.00 89.31 116 THR A O 1
ATOM 909 N N . LEU A 1 117 ? 9.708 5.026 -1.017 1.00 88.25 117 LEU A N 1
ATOM 910 C CA . LEU A 1 117 ? 9.402 5.169 -2.440 1.00 88.25 117 LEU A CA 1
ATOM 911 C C . LEU A 1 117 ? 8.213 6.101 -2.688 1.00 88.25 117 LEU A C 1
ATOM 913 O O . LEU A 1 117 ? 8.163 6.762 -3.719 1.00 88.25 117 LEU A O 1
ATOM 917 N N . ALA A 1 118 ? 7.247 6.108 -1.771 1.00 87.88 118 ALA A N 1
ATOM 918 C CA . ALA A 1 118 ? 6.052 6.939 -1.842 1.00 87.88 118 ALA A CA 1
ATOM 919 C C . ALA A 1 118 ? 5.446 7.118 -0.450 1.00 87.88 118 ALA A C 1
ATOM 921 O O . ALA A 1 118 ? 5.636 6.274 0.433 1.00 87.88 118 ALA A O 1
ATOM 922 N N . ASP A 1 119 ? 4.671 8.178 -0.273 1.00 89.38 119 ASP A N 1
ATOM 923 C CA . ASP A 1 119 ? 3.861 8.416 0.908 1.00 89.38 119 ASP A CA 1
ATOM 924 C C . ASP A 1 119 ? 2.406 8.723 0.542 1.00 89.38 119 ASP A C 1
ATOM 926 O O . ASP A 1 119 ? 2.085 9.148 -0.564 1.00 89.38 119 ASP A O 1
ATOM 930 N N . GLY A 1 120 ? 1.501 8.444 1.474 1.00 88.44 120 GLY A N 1
ATOM 931 C CA . GLY A 1 120 ? 0.067 8.629 1.293 1.00 88.44 120 GLY A CA 1
ATOM 932 C C . GLY A 1 120 ? -0.622 8.928 2.613 1.00 88.44 120 GLY A C 1
ATOM 933 O O . GLY A 1 120 ? -0.096 8.636 3.690 1.00 88.44 120 GLY A O 1
ATOM 934 N N . VAL A 1 121 ? -1.807 9.531 2.552 1.00 88.62 121 VAL A N 1
ATOM 935 C CA . VAL A 1 121 ? -2.588 9.859 3.752 1.00 88.62 121 VAL A CA 1
ATOM 936 C C . VAL A 1 121 ? -4.039 9.447 3.567 1.00 88.62 121 VAL A C 1
ATOM 938 O O . VAL A 1 121 ? -4.661 9.706 2.541 1.00 88.62 121 VAL A O 1
ATOM 941 N N . GLY A 1 122 ? -4.596 8.808 4.591 1.00 87.94 122 GLY A N 1
ATOM 942 C CA . GLY A 1 122 ? -6.004 8.452 4.674 1.00 87.94 122 GLY A CA 1
ATOM 943 C C . GLY A 1 122 ? -6.639 9.101 5.892 1.00 87.94 122 GLY A C 1
ATOM 944 O O . GLY A 1 122 ? -6.093 9.014 6.987 1.00 87.94 122 GLY A O 1
ATOM 945 N N . ALA A 1 123 ? -7.802 9.727 5.716 1.00 86.88 123 ALA A N 1
ATOM 946 C CA . ALA A 1 123 ? -8.540 10.343 6.814 1.00 86.88 123 ALA A CA 1
ATOM 947 C C . ALA A 1 123 ? -10.011 9.907 6.843 1.00 86.88 123 ALA A C 1
ATOM 949 O O . ALA A 1 123 ? -10.626 9.686 5.795 1.00 86.88 123 ALA A O 1
ATOM 950 N N . ARG A 1 124 ? -10.580 9.776 8.046 1.00 85.81 124 ARG A N 1
ATOM 951 C CA . ARG A 1 124 ? -11.990 9.433 8.295 1.00 85.81 124 ARG A CA 1
ATOM 952 C C . ARG A 1 124 ? -12.524 10.146 9.533 1.00 85.81 124 ARG A C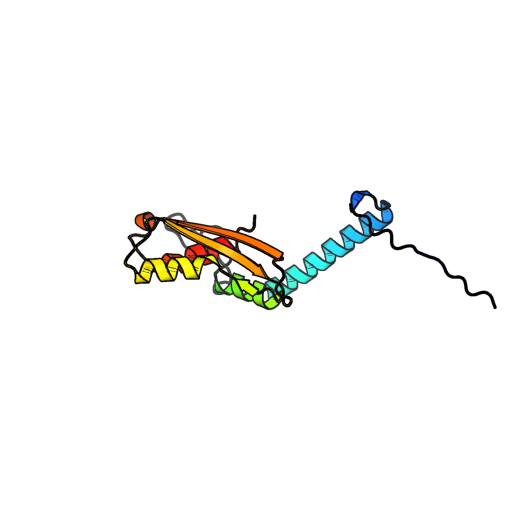 1
ATOM 954 O O . ARG A 1 124 ? -11.772 10.436 10.454 1.00 85.81 124 ARG A O 1
ATOM 961 N N . SER A 1 125 ? -13.829 10.405 9.561 1.00 84.81 125 SER A N 1
ATOM 962 C CA . SER A 1 125 ? -14.525 10.935 10.738 1.00 84.81 125 SER A CA 1
ATOM 963 C C . SER A 1 125 ? -15.257 9.807 11.457 1.00 84.81 125 SER A C 1
ATOM 965 O O . SER A 1 125 ? -16.062 9.117 10.833 1.00 84.81 125 SER A O 1
ATOM 967 N N . LEU A 1 126 ? -15.048 9.651 12.768 1.00 80.12 126 LEU A N 1
ATOM 968 C CA . LEU A 1 126 ? -15.743 8.623 13.554 1.00 80.12 126 LEU A CA 1
ATOM 969 C C . LEU A 1 126 ? -17.253 8.885 13.660 1.00 80.12 126 LEU A C 1
ATOM 971 O O . LEU A 1 126 ? -18.035 7.940 13.761 1.00 80.12 126 LEU A O 1
ATOM 975 N N . LYS A 1 127 ? -17.683 10.154 13.588 1.00 80.62 127 LYS A N 1
ATOM 976 C CA . LYS A 1 127 ? -19.109 10.532 13.614 1.00 80.62 127 LYS A CA 1
ATOM 977 C C . LYS A 1 127 ? -19.882 9.963 12.427 1.00 80.62 127 LYS A C 1
ATOM 979 O O . LYS A 1 127 ? -21.024 9.545 12.587 1.00 80.62 127 LYS A O 1
ATOM 984 N N . GLN A 1 128 ? -19.266 9.936 11.245 1.00 76.06 128 GLN A N 1
ATOM 985 C CA . GLN A 1 128 ? -19.891 9.385 10.036 1.00 76.06 128 GLN A CA 1
ATOM 986 C C . GLN A 1 128 ? -20.041 7.861 10.095 1.00 76.06 128 GLN A C 1
ATOM 988 O O . GLN A 1 128 ? -20.871 7.298 9.385 1.00 76.06 128 GLN A O 1
ATOM 993 N N . ASP A 1 129 ? -19.270 7.214 10.966 1.00 73.31 129 ASP A N 1
ATOM 994 C CA . ASP A 1 129 ? -19.194 5.767 11.104 1.00 73.31 129 ASP A CA 1
ATOM 995 C C . ASP A 1 129 ? -19.753 5.263 12.450 1.00 73.31 129 ASP A C 1
ATOM 997 O O . ASP A 1 129 ? -19.419 4.165 12.895 1.00 73.31 129 ASP A O 1
ATOM 1001 N N . TYR A 1 130 ? -20.622 6.049 13.100 1.00 76.50 130 TYR A N 1
ATOM 1002 C CA . TYR A 1 130 ? -21.315 5.682 14.346 1.00 76.50 130 TYR A CA 1
ATOM 1003 C C . TYR A 1 130 ? -20.376 5.290 15.504 1.00 76.50 130 TYR A C 1
ATOM 1005 O O . TYR A 1 130 ? -20.750 4.501 16.368 1.00 76.50 130 TYR A O 1
ATOM 1013 N N . GLY A 1 131 ? -19.154 5.832 15.530 1.00 71.62 131 GLY A N 1
ATOM 1014 C CA . GLY A 1 131 ? -18.165 5.539 16.571 1.00 71.62 131 GLY A CA 1
ATOM 1015 C C . GLY A 1 131 ? -17.448 4.190 16.426 1.00 71.62 131 GLY A C 1
ATOM 1016 O O . GLY A 1 131 ? -16.768 3.773 17.360 1.00 71.62 131 GLY A O 1
ATOM 1017 N N . ASP A 1 132 ? -17.562 3.501 15.283 1.00 79.12 132 ASP A N 1
ATOM 1018 C CA . ASP A 1 132 ? -16.840 2.243 15.046 1.00 79.12 132 ASP A CA 1
ATOM 1019 C C . ASP A 1 132 ? -15.327 2.486 14.905 1.00 79.12 132 ASP A C 1
ATOM 1021 O O . ASP A 1 132 ? -14.830 2.965 13.883 1.00 79.12 132 ASP A O 1
ATOM 1025 N N . ILE A 1 133 ? -14.570 2.104 15.933 1.00 74.50 133 ILE A N 1
ATOM 1026 C CA . ILE A 1 133 ? -13.109 2.262 15.983 1.00 74.50 133 ILE A CA 1
ATOM 1027 C C . ILE A 1 133 ? -12.413 1.405 14.909 1.00 74.50 133 ILE A C 1
ATOM 1029 O O . ILE A 1 133 ? -11.345 1.772 14.412 1.00 74.50 133 ILE A O 1
ATOM 1033 N N . ASN A 1 134 ? -13.032 0.307 14.446 1.00 78.06 134 ASN A N 1
ATOM 1034 C CA . ASN A 1 134 ? -12.437 -0.553 13.414 1.00 78.06 134 ASN A CA 1
ATOM 1035 C C . ASN A 1 134 ? -12.269 0.151 12.061 1.00 78.06 134 ASN A C 1
ATOM 1037 O O . ASN A 1 134 ? -11.594 -0.375 11.169 1.00 78.06 134 ASN A O 1
ATOM 1041 N N . LYS A 1 135 ? -12.834 1.350 11.892 1.00 78.19 135 LYS A N 1
ATOM 1042 C CA . LYS A 1 135 ? -12.652 2.175 10.695 1.00 78.19 135 LYS A CA 1
ATOM 1043 C C . LYS A 1 135 ? -11.231 2.703 10.520 1.00 78.19 135 LYS A C 1
ATOM 1045 O O . LYS A 1 135 ? -10.898 3.114 9.410 1.00 78.19 135 LYS A O 1
ATOM 1050 N N . PHE A 1 136 ? -10.353 2.563 11.514 1.00 79.69 136 PHE A N 1
ATOM 1051 C CA . PHE A 1 136 ? -8.905 2.698 11.309 1.00 79.69 136 PHE A CA 1
ATOM 1052 C C . PHE A 1 136 ? -8.398 1.845 10.142 1.00 79.69 136 PHE A C 1
ATOM 1054 O O . PHE A 1 136 ? -7.681 2.345 9.279 1.00 79.69 136 PHE A O 1
ATOM 1061 N N . LYS A 1 137 ? -8.895 0.607 10.012 1.00 79.31 137 LYS A N 1
ATOM 1062 C CA . LYS A 1 137 ? -8.549 -0.293 8.898 1.00 79.31 137 LYS A CA 1
ATOM 1063 C C . LYS A 1 137 ? -8.953 0.274 7.532 1.00 79.31 137 LYS A C 1
ATOM 1065 O O . LYS A 1 137 ? -8.349 -0.056 6.513 1.00 79.31 137 LYS A O 1
ATOM 1070 N N . MET A 1 138 ? -9.978 1.127 7.498 1.00 81.12 138 MET A N 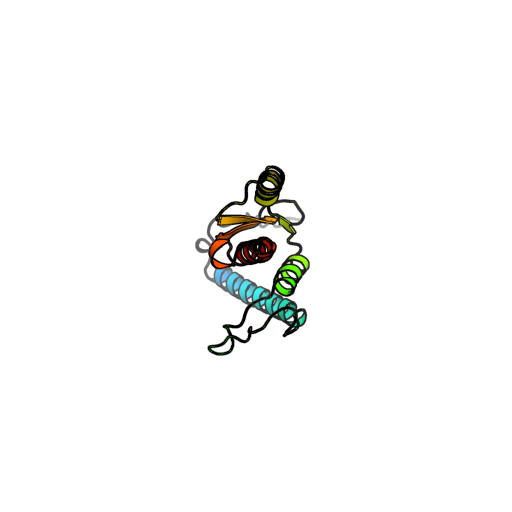1
ATOM 1071 C CA . MET A 1 138 ? -10.434 1.815 6.288 1.00 81.12 138 MET A CA 1
ATOM 1072 C C . MET A 1 138 ? -9.584 3.053 5.986 1.00 81.12 138 MET A C 1
ATOM 1074 O O . MET A 1 138 ? -9.331 3.339 4.813 1.00 81.12 138 MET A O 1
ATOM 1078 N N . ALA A 1 139 ? -9.132 3.773 7.017 1.00 85.50 139 ALA A N 1
ATOM 1079 C CA . ALA A 1 139 ? -8.187 4.877 6.871 1.00 85.50 139 ALA A CA 1
ATOM 1080 C C . ALA A 1 139 ? -6.823 4.375 6.366 1.00 85.50 139 ALA A C 1
ATOM 1082 O O . ALA A 1 139 ? -6.339 4.896 5.367 1.00 85.50 139 ALA A O 1
ATOM 1083 N N . GLU A 1 140 ? -6.287 3.294 6.944 1.00 86.19 140 GLU A N 1
ATOM 1084 C CA . GLU A 1 140 ? -5.086 2.589 6.459 1.00 86.19 140 GLU A CA 1
ATOM 1085 C C . GLU A 1 140 ? -5.204 2.219 4.978 1.00 86.19 140 GLU A C 1
ATOM 1087 O O . GLU A 1 140 ? -4.346 2.564 4.168 1.00 86.19 140 GLU A O 1
ATOM 1092 N N . LYS A 1 141 ? -6.309 1.558 4.602 1.00 82.75 141 LYS A N 1
ATOM 1093 C CA . LYS A 1 141 ? -6.566 1.175 3.209 1.00 82.75 141 LYS A CA 1
ATOM 1094 C C . LYS A 1 141 ? -6.551 2.397 2.287 1.00 82.75 141 LYS A C 1
ATOM 1096 O O . LYS A 1 141 ? -6.007 2.333 1.189 1.00 82.75 141 LYS A O 1
ATOM 1101 N N . SER A 1 142 ? -7.176 3.491 2.719 1.00 80.81 142 SER A N 1
ATOM 1102 C CA . SER A 1 142 ? -7.245 4.725 1.929 1.00 80.81 142 SER A CA 1
ATOM 1103 C C . SER A 1 142 ? -5.861 5.366 1.775 1.00 80.81 142 SER A C 1
ATOM 1105 O O . SER A 1 142 ? -5.546 5.837 0.689 1.00 80.81 142 SER A O 1
ATOM 1107 N N . ALA A 1 143 ? -5.026 5.310 2.817 1.00 84.56 143 ALA A N 1
ATOM 1108 C CA . ALA A 1 143 ? -3.667 5.846 2.804 1.00 84.56 143 ALA A CA 1
ATOM 1109 C C . ALA A 1 143 ? -2.734 5.097 1.837 1.00 84.56 143 ALA A C 1
ATOM 1111 O O . ALA A 1 143 ? -1.894 5.725 1.207 1.00 84.56 143 ALA A O 1
ATOM 1112 N N . ILE A 1 144 ? -2.902 3.778 1.676 1.00 82.19 144 ILE A N 1
ATOM 1113 C CA . ILE A 1 144 ? -2.126 2.983 0.703 1.00 82.19 144 ILE A CA 1
ATOM 1114 C C . ILE A 1 144 ? -2.499 3.345 -0.747 1.00 82.19 144 ILE A C 1
ATOM 1116 O O . ILE A 1 144 ? -1.648 3.352 -1.631 1.00 82.19 144 ILE A O 1
ATOM 1120 N N . LEU A 1 145 ? -3.786 3.596 -1.012 1.00 69.00 145 LEU A N 1
ATOM 1121 C CA . LEU A 1 145 ? -4.321 3.768 -2.370 1.00 69.00 145 LEU A CA 1
ATOM 1122 C C . LEU A 1 145 ? -4.150 5.183 -2.937 1.00 69.00 145 LEU A C 1
ATOM 1124 O O . LEU A 1 145 ? -4.265 5.349 -4.150 1.00 69.00 145 LEU A O 1
ATOM 1128 N N . ILE A 1 146 ? -3.926 6.184 -2.082 1.00 61.41 146 ILE A N 1
ATOM 1129 C CA . ILE A 1 146 ? -3.794 7.594 -2.469 1.00 61.41 146 ILE A CA 1
ATOM 1130 C C . ILE A 1 146 ? -2.381 8.070 -2.102 1.00 61.41 146 ILE A C 1
ATOM 1132 O O . ILE A 1 146 ? -2.201 8.687 -1.048 1.00 61.41 146 ILE A O 1
ATOM 1136 N N . PRO A 1 147 ? -1.370 7.747 -2.929 1.00 56.34 147 PRO A N 1
ATOM 1137 C CA . PRO A 1 147 ? -0.072 8.393 -2.829 1.00 56.34 147 PRO A CA 1
ATOM 1138 C C . PRO A 1 147 ? -0.173 9.844 -3.328 1.00 56.34 147 PRO A C 1
ATOM 1140 O O . PRO A 1 147 ? -0.911 10.107 -4.285 1.00 56.34 147 PRO A O 1
ATOM 1143 N N . TYR A 1 148 ? 0.516 10.767 -2.651 1.00 47.12 148 TYR A N 1
ATOM 1144 C CA . TYR A 1 148 ? 0.660 12.162 -3.095 1.00 47.12 148 TYR A CA 1
ATOM 1145 C C . TYR A 1 148 ? 1.631 12.290 -4.273 1.00 47.12 148 TYR A C 1
ATOM 1147 O O . TYR A 1 148 ? 2.536 11.434 -4.403 1.00 47.12 148 TYR A O 1
#

Foldseek 3Di:
DDDDPPPPPPPVPPDLVVDDPVVSVVVVVVVVVVVVVLVVVLVVVDDEPPQKDWDQDPVGTHDIDGDPVNLVVSCVVVQKDKDWPCVVVVVVCVVVVNDDQKDKIKIFTAHPVRDGPFIFMFMDGCVVVVNPPVCNSVRSVRGSVGTD